Protein AF-A0A947YRW5-F1 (afdb_monomer)

Solvent-accessible surface area (backbone atoms only — not comparable to full-atom values): 10100 Å² total; per-residue (Å²): 145,75,65,76,62,56,52,52,50,52,51,54,51,53,51,50,54,50,51,54,51,50,52,52,50,51,51,51,53,50,55,49,52,62,58,42,54,60,53,51,52,52,48,53,50,53,50,53,50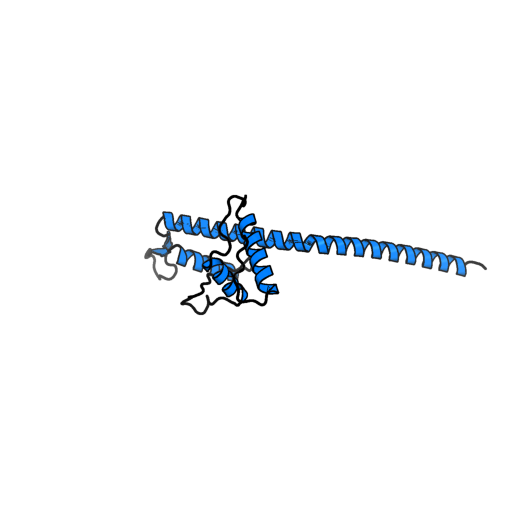,52,53,51,52,50,53,50,52,53,33,50,53,31,52,79,64,74,32,46,77,40,73,56,87,81,62,92,62,94,69,87,50,63,45,75,38,43,45,67,59,46,50,53,52,52,31,61,55,31,58,79,69,76,83,56,82,68,80,78,65,39,100,83,47,90,47,79,90,28,53,56,54,76,68,51,47,48,53,50,48,42,57,74,68,50,58,58,69,82,49,96,83,45,88,45,74,64,49,39,49,54,49,39,51,52,35,52,52,52,24,55,77,74,68,53,97,59,88,54,78,78,128

Sequence (171 aa):
MKTHDETKAYYVFGLSIGIVTILFMVGNITGLFIRNNELVNKEILRRARSHFDNIKLIREWNTNYGGVWVKDGESPGDDKTYIRKDPALMAREIFKQGESGSLFSFQAISLSSLNSENRPDDFEKEALRAFSLGATCAKDEDQDADGVLKRADVALYRAKDAGRDRVVGIE

Secondary structure (DSSP, 8-state):
--HHHHHHHHHHHHHHHHHHHHHHHHHHHHHHHHHHHHHHHHHHHHHHHHHHHHHHHHHHHHHHTT-EEEE-SS--SS---EEEE-HHHHHHHHHHHHHTTTS-------TT-SSGGG---HHHHHHHHHHHTT--PPPTT--SHHHHHHHHHHHHHHHHHTTSS------

Structure (mmCIF, N/CA/C/O backbone):
data_AF-A0A947YRW5-F1
#
_entry.id   AF-A0A947YRW5-F1
#
loop_
_atom_site.group_PDB
_atom_site.id
_atom_site.type_symbol
_atom_site.label_atom_id
_atom_site.label_alt_id
_atom_site.label_comp_id
_atom_site.label_asym_id
_atom_site.label_e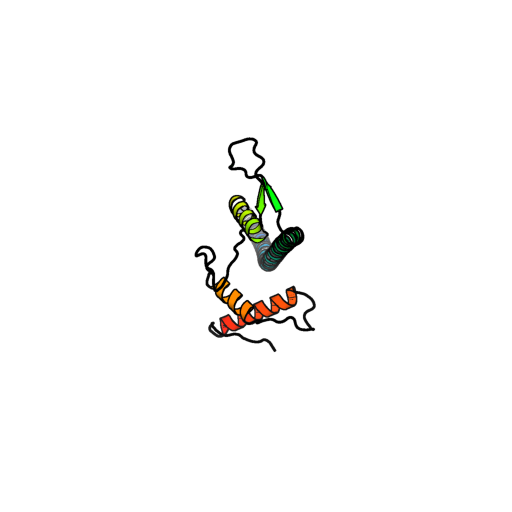ntity_id
_atom_site.label_seq_id
_atom_site.pdbx_PDB_ins_code
_atom_site.Cartn_x
_atom_site.Cartn_y
_atom_site.Cartn_z
_atom_site.occupancy
_atom_site.B_iso_or_equiv
_atom_site.auth_seq_id
_atom_site.auth_comp_id
_atom_site.auth_asym_id
_atom_site.auth_atom_id
_atom_site.pdbx_PDB_model_num
ATOM 1 N N . MET A 1 1 ? 57.136 12.148 -48.881 1.00 49.12 1 MET A N 1
ATOM 2 C CA . MET A 1 1 ? 55.943 12.967 -48.576 1.00 49.12 1 MET A CA 1
ATOM 3 C C . MET A 1 1 ? 54.701 12.087 -48.737 1.00 49.12 1 MET A C 1
ATOM 5 O O . MET A 1 1 ? 54.167 12.002 -49.830 1.00 49.12 1 MET A O 1
ATOM 9 N N . LYS A 1 2 ? 54.336 11.318 -47.698 1.00 53.81 2 LYS A N 1
ATOM 10 C CA . LYS A 1 2 ? 53.229 10.330 -47.719 1.00 53.81 2 LYS A CA 1
ATOM 11 C C . LYS A 1 2 ? 52.514 10.204 -46.356 1.00 53.81 2 LYS A C 1
ATOM 13 O O . LYS A 1 2 ? 51.858 9.217 -46.083 1.00 53.81 2 LYS A O 1
ATOM 18 N N . THR A 1 3 ? 52.672 11.199 -45.483 1.00 59.25 3 THR A N 1
ATOM 19 C CA . THR A 1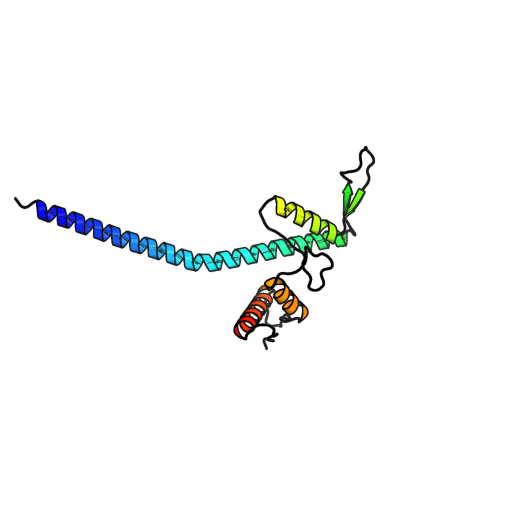 3 ? 52.295 11.134 -44.056 1.00 59.25 3 THR A CA 1
ATOM 20 C C . THR A 1 3 ? 50.905 11.711 -43.748 1.00 59.25 3 THR A C 1
ATOM 22 O O . THR A 1 3 ? 50.340 11.453 -42.686 1.00 59.25 3 THR A O 1
ATOM 25 N N . HIS A 1 4 ? 50.321 12.489 -44.666 1.00 58.53 4 HIS A N 1
ATOM 26 C CA . HIS A 1 4 ? 49.025 13.149 -44.454 1.00 58.53 4 HIS A CA 1
ATOM 27 C C . HIS A 1 4 ? 47.811 12.221 -44.673 1.00 58.53 4 HIS A C 1
ATOM 29 O O . HIS A 1 4 ? 46.725 12.507 -44.177 1.00 58.53 4 HIS A O 1
ATOM 35 N N . ASP A 1 5 ? 47.988 11.117 -45.405 1.00 68.38 5 ASP A N 1
ATOM 36 C CA . ASP A 1 5 ? 46.908 10.168 -45.718 1.00 68.38 5 ASP A CA 1
ATOM 37 C C . ASP A 1 5 ? 46.754 9.098 -44.620 1.00 68.38 5 ASP A C 1
ATOM 39 O O . ASP A 1 5 ? 45.652 8.780 -44.178 1.00 68.38 5 ASP A O 1
ATOM 43 N N . GLU A 1 6 ? 47.878 8.633 -44.066 1.00 74.56 6 GLU A N 1
ATOM 44 C CA . GLU A 1 6 ? 47.902 7.655 -42.971 1.00 74.56 6 GLU A CA 1
ATOM 45 C C . GLU A 1 6 ? 47.313 8.227 -41.677 1.00 74.56 6 GLU A C 1
ATOM 47 O O . GLU A 1 6 ? 46.531 7.568 -40.998 1.00 74.56 6 GLU A O 1
ATOM 52 N N . THR A 1 7 ? 47.617 9.488 -41.356 1.00 80.50 7 THR A N 1
ATOM 53 C CA . THR A 1 7 ? 47.050 10.162 -40.178 1.00 80.50 7 THR A CA 1
ATOM 54 C C . THR A 1 7 ? 45.527 10.254 -40.256 1.00 80.50 7 THR A C 1
ATOM 56 O O . THR A 1 7 ? 44.853 9.920 -39.283 1.00 80.50 7 THR A O 1
ATOM 59 N N . LYS A 1 8 ? 44.963 10.605 -41.420 1.00 82.06 8 LYS A N 1
ATOM 60 C CA . LYS A 1 8 ? 43.507 10.587 -41.647 1.00 82.06 8 LYS A CA 1
ATOM 61 C C . LYS A 1 8 ? 42.914 9.188 -41.484 1.00 82.06 8 LYS A C 1
ATOM 63 O O . LYS A 1 8 ? 41.868 9.059 -40.852 1.00 82.06 8 LYS A O 1
ATOM 68 N N . ALA A 1 9 ? 43.589 8.153 -41.984 1.00 83.81 9 ALA A N 1
ATOM 69 C CA . ALA A 1 9 ? 43.141 6.770 -41.830 1.00 83.81 9 ALA A CA 1
ATOM 70 C C . ALA A 1 9 ? 43.066 6.343 -40.350 1.00 83.81 9 ALA A C 1
ATOM 72 O O . ALA A 1 9 ? 42.054 5.782 -39.930 1.00 83.81 9 ALA A O 1
ATOM 73 N N . TYR A 1 10 ? 44.071 6.683 -39.532 1.00 87.31 10 TYR A N 1
ATOM 74 C CA . TYR A 1 10 ? 44.042 6.407 -38.089 1.00 87.31 10 TYR A CA 1
ATOM 75 C C . TYR A 1 10 ? 42.937 7.182 -37.357 1.00 87.31 10 TYR A C 1
ATOM 77 O O . TYR A 1 10 ? 42.269 6.612 -36.494 1.00 87.31 10 TYR A O 1
ATOM 85 N N . TYR A 1 11 ? 42.689 8.446 -37.720 1.00 88.56 11 TYR A N 1
ATOM 86 C CA . TYR A 1 11 ? 41.586 9.226 -37.144 1.00 88.56 11 TYR A CA 1
ATOM 87 C C . TYR A 1 11 ? 40.214 8.628 -37.478 1.00 88.56 11 TYR A C 1
ATOM 89 O O . TYR A 1 11 ? 39.376 8.497 -36.588 1.00 88.56 11 TYR A O 1
ATOM 97 N N . VAL A 1 12 ? 39.986 8.220 -38.730 1.00 88.00 12 VAL A N 1
ATOM 98 C CA . VAL A 1 12 ? 38.726 7.582 -39.150 1.00 88.00 12 VAL A CA 1
ATOM 99 C C . VAL A 1 12 ? 38.534 6.233 -38.452 1.00 88.00 12 VAL A C 1
ATOM 101 O O . VAL A 1 12 ? 37.431 5.924 -37.995 1.00 88.00 12 VAL A O 1
ATOM 104 N N . PHE A 1 13 ? 39.601 5.446 -38.307 1.00 91.38 13 PHE A N 1
ATOM 105 C CA . PHE A 1 13 ? 39.562 4.171 -37.592 1.00 91.38 13 PHE A CA 1
ATOM 106 C C . PHE A 1 13 ? 39.237 4.351 -36.101 1.00 91.38 13 PHE A C 1
ATOM 108 O O . PHE A 1 13 ? 38.333 3.694 -35.581 1.00 91.38 13 PHE A O 1
ATOM 115 N N . GLY A 1 14 ? 39.903 5.296 -35.427 1.00 91.25 14 GLY A N 1
ATOM 116 C CA . GLY A 1 14 ? 39.634 5.621 -34.025 1.00 91.25 14 GLY A CA 1
ATOM 117 C C . GLY A 1 14 ? 38.211 6.141 -33.799 1.00 91.25 14 GLY A C 1
ATOM 118 O O . GLY A 1 14 ? 37.532 5.698 -32.872 1.00 91.25 14 GLY A O 1
ATOM 119 N N . LEU A 1 15 ? 37.722 7.013 -34.689 1.00 93.81 15 LEU A N 1
ATOM 120 C CA . LEU A 1 15 ? 36.344 7.511 -34.661 1.00 93.81 15 LEU A CA 1
ATOM 121 C C . LEU A 1 15 ? 35.332 6.362 -34.783 1.00 93.81 15 LEU A C 1
ATOM 123 O O . LEU A 1 15 ? 34.365 6.302 -34.027 1.00 93.81 15 LEU A O 1
ATOM 127 N N . SER A 1 16 ? 35.578 5.426 -35.701 1.00 91.75 16 SER A N 1
ATOM 128 C CA . SER A 1 16 ? 34.685 4.291 -35.956 1.00 91.75 16 SER A CA 1
ATOM 129 C C . SER A 1 16 ? 34.568 3.373 -34.735 1.00 91.75 16 SER A C 1
ATOM 131 O O . SER A 1 16 ? 33.460 3.009 -34.344 1.00 91.75 16 SER A O 1
ATOM 133 N N . ILE A 1 17 ? 35.689 3.053 -34.077 1.00 95.50 17 ILE A N 1
ATOM 134 C CA . ILE A 1 17 ? 35.692 2.251 -32.841 1.00 95.50 17 ILE A CA 1
ATOM 135 C C . ILE A 1 17 ? 34.953 2.976 -31.711 1.00 95.50 17 ILE A C 1
ATOM 137 O O . ILE A 1 17 ? 34.171 2.352 -30.988 1.00 95.50 17 ILE A O 1
ATOM 141 N N . GLY A 1 18 ? 35.160 4.290 -31.575 1.00 95.56 18 GLY A N 1
ATOM 142 C CA . GLY A 1 18 ? 34.454 5.103 -30.586 1.00 95.56 18 GLY A CA 1
ATOM 143 C C . GLY A 1 18 ? 32.939 5.057 -30.786 1.00 95.56 18 GLY A C 1
ATOM 144 O O . GLY A 1 18 ? 32.202 4.790 -29.838 1.00 95.56 18 GLY A O 1
ATOM 145 N N . ILE A 1 19 ? 32.475 5.223 -32.029 1.00 96.25 19 ILE A N 1
ATOM 146 C CA . ILE A 1 19 ? 31.047 5.162 -32.376 1.00 96.25 19 ILE A CA 1
ATOM 147 C C . ILE A 1 19 ? 30.460 3.785 -32.049 1.00 96.25 19 ILE A C 1
ATOM 149 O O . ILE A 1 19 ? 29.420 3.708 -31.397 1.00 96.25 19 ILE A O 1
ATOM 153 N N . VAL A 1 20 ? 31.128 2.696 -32.442 1.00 96.56 20 VAL A N 1
ATOM 154 C CA . VAL A 1 20 ? 30.657 1.327 -32.159 1.00 96.56 20 VAL A CA 1
ATOM 155 C C . VAL A 1 20 ? 30.566 1.071 -30.653 1.00 96.56 20 VAL A C 1
ATOM 157 O O . VAL A 1 20 ? 29.575 0.518 -30.177 1.00 96.56 20 VAL A O 1
ATOM 160 N N . THR A 1 21 ? 31.559 1.525 -29.888 1.00 95.12 21 THR A N 1
ATOM 161 C CA . THR A 1 21 ? 31.574 1.373 -28.426 1.00 95.12 21 THR A CA 1
ATOM 162 C C . THR A 1 21 ? 30.426 2.146 -27.771 1.00 95.12 21 THR A C 1
ATOM 164 O O . THR A 1 21 ? 29.733 1.606 -26.909 1.00 95.12 21 THR A O 1
ATOM 167 N N . ILE A 1 22 ? 30.167 3.380 -28.217 1.00 96.25 22 ILE A N 1
ATOM 168 C CA . ILE A 1 22 ? 29.052 4.200 -27.722 1.00 96.25 22 ILE A CA 1
ATOM 169 C C . ILE A 1 22 ? 27.711 3.541 -28.052 1.00 96.25 22 ILE A C 1
ATOM 171 O O . ILE A 1 22 ? 26.856 3.429 -27.175 1.00 96.25 22 ILE A O 1
ATOM 175 N N . LEU A 1 23 ? 27.529 3.049 -29.281 1.00 96.12 23 LEU A N 1
ATOM 176 C CA . LEU A 1 23 ? 26.303 2.355 -29.683 1.00 96.12 23 LEU A CA 1
ATOM 177 C C . LEU A 1 23 ? 26.050 1.109 -28.827 1.00 96.12 23 LEU A C 1
ATOM 179 O O . LEU A 1 23 ? 24.923 0.881 -28.384 1.00 96.12 23 LEU A O 1
ATOM 183 N N . PHE A 1 24 ? 27.098 0.339 -28.530 1.00 96.25 24 PHE A N 1
ATOM 184 C CA . PHE A 1 24 ? 26.995 -0.812 -27.638 1.00 96.25 24 PHE A CA 1
ATOM 185 C C . PHE A 1 24 ? 26.604 -0.397 -26.212 1.00 96.25 24 PHE A C 1
ATOM 187 O O . PHE A 1 24 ? 25.700 -0.995 -25.626 1.00 96.25 24 PHE A O 1
ATOM 194 N N . MET A 1 25 ? 27.221 0.653 -25.657 1.00 95.06 25 MET A N 1
ATOM 195 C CA . MET A 1 25 ? 26.861 1.178 -24.333 1.00 95.06 25 MET A CA 1
ATOM 196 C C . MET A 1 25 ? 25.401 1.647 -24.272 1.00 95.06 25 MET A C 1
ATOM 198 O O . MET A 1 25 ? 24.685 1.284 -23.339 1.00 95.06 25 MET A O 1
ATOM 202 N N . VAL A 1 26 ? 24.929 2.384 -25.282 1.00 96.56 26 VAL A N 1
ATOM 203 C CA . VAL A 1 26 ? 23.534 2.851 -25.364 1.00 96.56 26 VAL A CA 1
ATOM 204 C C . VAL A 1 26 ? 22.562 1.674 -25.424 1.00 96.56 26 VAL A C 1
ATOM 206 O O . VAL A 1 26 ? 21.551 1.681 -24.718 1.00 96.56 26 VAL A O 1
ATOM 209 N N . GLY A 1 27 ? 22.875 0.637 -26.205 1.00 95.19 27 GLY A N 1
ATOM 210 C CA . GLY A 1 27 ? 22.062 -0.578 -26.274 1.00 95.19 27 GLY A CA 1
ATOM 211 C C . GLY A 1 27 ? 21.937 -1.277 -24.917 1.00 95.19 27 GLY A C 1
ATOM 212 O O . GLY A 1 27 ? 20.833 -1.631 -24.503 1.00 95.19 27 GLY A O 1
ATOM 213 N N . ASN A 1 28 ? 23.047 -1.401 -24.184 1.00 92.81 28 ASN A N 1
ATOM 214 C CA . ASN A 1 28 ? 23.051 -1.999 -22.847 1.00 92.81 28 ASN A CA 1
ATOM 215 C C . ASN A 1 28 ? 22.238 -1.169 -21.842 1.00 92.81 28 ASN A C 1
ATOM 217 O O . ASN A 1 28 ? 21.398 -1.724 -21.135 1.00 92.81 28 ASN A O 1
ATOM 221 N N . ILE A 1 29 ? 22.432 0.155 -21.805 1.00 91.31 29 ILE A N 1
ATOM 222 C CA . ILE A 1 29 ? 21.685 1.054 -20.908 1.00 91.31 29 ILE A CA 1
ATOM 223 C C . ILE A 1 29 ? 20.185 1.001 -21.217 1.00 91.31 29 ILE A C 1
ATOM 225 O O . ILE A 1 29 ? 19.371 0.903 -20.301 1.00 91.31 29 ILE A O 1
ATOM 229 N N . THR A 1 30 ? 19.812 0.997 -22.497 1.00 90.00 30 THR A N 1
ATOM 230 C CA . THR A 1 30 ? 18.406 0.913 -22.921 1.00 90.00 30 THR A CA 1
ATOM 231 C C . THR A 1 30 ? 17.786 -0.424 -22.516 1.00 90.00 30 THR A C 1
ATOM 233 O O . THR A 1 30 ? 16.688 -0.458 -21.962 1.00 90.00 30 THR A O 1
ATOM 236 N N . GLY A 1 31 ? 18.503 -1.532 -22.727 1.00 87.62 31 GLY A N 1
ATOM 237 C CA . GLY A 1 31 ? 18.050 -2.862 -22.317 1.00 87.62 31 GLY A CA 1
ATOM 238 C C . GLY A 1 31 ? 17.857 -2.982 -20.802 1.00 87.62 31 GLY A C 1
ATOM 239 O O . GLY A 1 31 ? 16.860 -3.548 -20.347 1.00 87.62 31 GLY A O 1
ATOM 240 N N . LEU A 1 32 ? 18.769 -2.398 -20.019 1.00 86.06 32 LEU A N 1
ATOM 241 C CA . LEU A 1 32 ? 18.638 -2.313 -18.565 1.00 86.06 32 LEU A CA 1
ATOM 242 C C . LEU A 1 32 ? 17.440 -1.454 -18.157 1.00 86.06 32 LEU A C 1
ATOM 244 O O . LEU A 1 32 ? 16.671 -1.876 -17.300 1.00 86.06 32 LEU A O 1
ATOM 248 N N . PHE A 1 33 ? 17.238 -0.298 -18.791 1.00 85.12 33 PHE A N 1
ATOM 249 C CA . PHE A 1 33 ? 16.126 0.604 -18.490 1.00 85.12 33 PHE A CA 1
ATOM 250 C C . PHE A 1 33 ? 14.761 -0.067 -18.699 1.00 85.12 33 PHE A C 1
ATOM 252 O O . PHE A 1 33 ? 13.890 0.019 -17.834 1.00 85.12 33 PHE A O 1
ATOM 259 N N . ILE A 1 34 ? 14.595 -0.809 -19.799 1.00 82.38 34 ILE A N 1
ATOM 260 C CA . ILE A 1 34 ? 13.351 -1.534 -20.094 1.00 82.38 34 ILE A CA 1
ATOM 261 C C . ILE A 1 34 ? 13.066 -2.592 -19.018 1.00 82.38 34 ILE A C 1
ATOM 263 O O . ILE A 1 34 ? 11.952 -2.653 -18.502 1.00 82.38 34 ILE A O 1
ATOM 267 N N . ARG A 1 35 ? 14.070 -3.391 -18.627 1.00 79.19 35 ARG A N 1
ATOM 268 C CA . ARG A 1 35 ? 13.909 -4.396 -17.558 1.00 79.19 35 ARG A CA 1
ATOM 269 C C . ARG A 1 35 ? 13.701 -3.771 -16.178 1.00 79.19 35 ARG A C 1
ATOM 271 O O . ARG A 1 35 ? 13.012 -4.352 -15.342 1.00 79.19 35 ARG A O 1
ATOM 278 N N . ASN A 1 36 ? 14.288 -2.601 -15.933 1.00 84.38 36 ASN A N 1
ATOM 279 C CA . ASN A 1 36 ? 14.211 -1.924 -14.646 1.00 84.38 36 ASN A CA 1
ATOM 280 C C . ASN A 1 36 ? 12.783 -1.469 -14.327 1.00 84.38 36 ASN A C 1
ATOM 282 O O . ASN A 1 36 ? 12.358 -1.593 -13.186 1.00 84.38 36 ASN A O 1
ATOM 286 N N . ASN A 1 37 ? 12.008 -1.019 -15.317 1.00 82.38 37 ASN A N 1
ATOM 287 C CA . ASN A 1 37 ? 10.653 -0.509 -15.078 1.00 82.38 37 ASN A CA 1
ATOM 288 C C . ASN A 1 37 ? 9.712 -1.555 -14.454 1.00 82.38 37 ASN A C 1
ATOM 290 O O . ASN A 1 37 ? 8.963 -1.240 -13.530 1.00 82.38 37 ASN A O 1
ATOM 294 N N . GLU A 1 38 ? 9.777 -2.814 -14.897 1.00 80.31 38 GLU A N 1
ATOM 295 C CA . GLU A 1 38 ? 8.975 -3.887 -14.293 1.00 80.31 38 GLU A CA 1
ATOM 296 C C . GLU A 1 38 ? 9.406 -4.195 -12.857 1.00 80.31 38 GLU A C 1
ATOM 298 O O . GLU A 1 38 ? 8.562 -4.430 -11.990 1.00 80.31 38 GLU A O 1
ATOM 303 N N . LEU A 1 39 ? 10.716 -4.196 -12.600 1.00 82.25 39 LEU A N 1
ATOM 304 C CA . LEU A 1 39 ? 11.268 -4.441 -11.270 1.00 82.25 39 LEU A CA 1
ATOM 305 C C . LEU A 1 39 ? 10.918 -3.305 -10.306 1.00 82.25 39 LEU A C 1
ATOM 307 O O . LEU A 1 39 ? 10.519 -3.576 -9.177 1.00 82.25 39 LEU A O 1
ATOM 311 N N . VAL A 1 40 ? 10.997 -2.055 -10.765 1.00 85.44 40 VAL A N 1
ATOM 312 C CA . VAL A 1 40 ? 10.616 -0.866 -9.994 1.00 85.44 40 VAL A CA 1
ATOM 313 C C . VAL A 1 40 ? 9.141 -0.934 -9.604 1.00 85.44 40 VAL A C 1
ATOM 315 O O . VAL A 1 40 ? 8.822 -0.782 -8.429 1.00 85.44 40 VAL A O 1
ATOM 318 N N . ASN A 1 41 ? 8.242 -1.248 -10.542 1.00 81.62 41 ASN A N 1
ATOM 319 C CA . ASN A 1 41 ? 6.810 -1.347 -10.244 1.00 81.62 41 ASN A CA 1
ATOM 320 C C . ASN A 1 41 ? 6.491 -2.484 -9.265 1.00 81.62 41 ASN A C 1
ATOM 322 O O . ASN A 1 41 ? 5.738 -2.288 -8.309 1.00 81.62 41 ASN A O 1
ATOM 326 N N . LYS A 1 42 ? 7.094 -3.665 -9.463 1.00 83.56 42 LYS A N 1
ATOM 327 C CA . LYS A 1 42 ? 6.946 -4.798 -8.536 1.00 83.56 42 LYS A CA 1
ATOM 328 C C . LYS A 1 42 ? 7.450 -4.448 -7.142 1.00 83.56 42 LYS A C 1
ATOM 330 O O . LYS A 1 42 ? 6.808 -4.797 -6.157 1.00 83.56 42 LYS A O 1
ATOM 335 N N . GLU A 1 43 ? 8.570 -3.742 -7.053 1.00 86.88 43 GLU A N 1
ATOM 336 C CA . GLU A 1 43 ? 9.140 -3.335 -5.775 1.00 86.88 43 GLU A CA 1
ATOM 337 C C . GLU A 1 43 ? 8.263 -2.309 -5.055 1.00 86.88 43 GLU A C 1
ATOM 339 O O . GLU A 1 43 ? 8.024 -2.455 -3.856 1.00 86.88 43 GLU A O 1
ATOM 344 N N . ILE A 1 44 ? 7.736 -1.311 -5.774 1.00 84.12 44 ILE A N 1
ATOM 345 C CA . ILE A 1 44 ? 6.799 -0.327 -5.214 1.00 84.12 44 ILE A CA 1
ATOM 346 C C . ILE A 1 44 ? 5.564 -1.039 -4.650 1.00 84.12 44 ILE A C 1
ATOM 348 O O . ILE A 1 44 ? 5.200 -0.803 -3.498 1.00 84.12 44 ILE A O 1
ATOM 352 N N . LEU A 1 45 ? 4.965 -1.959 -5.412 1.00 83.50 45 LEU A N 1
ATOM 353 C CA . LEU A 1 45 ? 3.802 -2.729 -4.960 1.00 83.50 45 LEU A CA 1
ATOM 354 C C . LEU A 1 45 ? 4.122 -3.611 -3.750 1.00 83.50 45 LEU A C 1
ATOM 356 O O . LEU A 1 45 ? 3.377 -3.611 -2.771 1.00 83.50 45 LEU A O 1
ATOM 360 N N . ARG A 1 46 ? 5.248 -4.329 -3.776 1.00 85.62 46 ARG A N 1
ATOM 361 C CA . ARG A 1 46 ? 5.685 -5.189 -2.667 1.00 85.62 46 ARG A CA 1
ATOM 362 C C . ARG A 1 46 ? 5.891 -4.389 -1.382 1.00 85.62 46 ARG A C 1
ATOM 364 O O . ARG A 1 46 ? 5.468 -4.825 -0.311 1.00 85.62 46 ARG A O 1
ATOM 371 N N . ARG A 1 47 ? 6.505 -3.207 -1.483 1.00 86.44 47 ARG A N 1
ATOM 372 C CA . ARG A 1 47 ? 6.672 -2.288 -0.349 1.00 86.44 47 ARG A CA 1
ATOM 373 C C . ARG A 1 47 ? 5.330 -1.781 0.159 1.00 86.44 47 ARG A C 1
ATOM 375 O O . ARG A 1 47 ? 5.088 -1.859 1.359 1.00 86.44 47 ARG A O 1
ATOM 382 N N . ALA A 1 48 ? 4.454 -1.317 -0.733 1.00 86.12 48 ALA A N 1
ATOM 383 C CA . ALA A 1 48 ? 3.131 -0.818 -0.362 1.00 86.12 48 ALA A CA 1
ATOM 384 C C . ALA A 1 48 ? 2.313 -1.877 0.398 1.00 86.12 48 ALA A C 1
ATOM 386 O O . ALA A 1 48 ? 1.770 -1.575 1.460 1.00 86.12 48 ALA A O 1
ATOM 387 N N . ARG A 1 49 ? 2.306 -3.130 -0.082 1.00 86.19 49 ARG A N 1
ATOM 388 C CA . ARG A 1 49 ? 1.670 -4.265 0.610 1.00 86.19 49 ARG A CA 1
ATOM 389 C C . ARG A 1 49 ? 2.263 -4.506 1.994 1.00 86.19 49 ARG A C 1
ATOM 391 O O . ARG A 1 49 ? 1.525 -4.537 2.967 1.00 86.19 49 ARG A O 1
ATOM 398 N N . SER A 1 50 ? 3.589 -4.601 2.089 1.00 89.19 50 SER A N 1
ATOM 399 C CA . SER A 1 50 ? 4.275 -4.828 3.367 1.00 89.19 50 SER A CA 1
ATOM 400 C C . SER A 1 50 ? 3.950 -3.742 4.397 1.00 89.19 50 SER A C 1
ATOM 402 O O . SER A 1 50 ? 3.642 -4.038 5.551 1.00 89.19 50 SER A O 1
ATOM 404 N N . HIS A 1 51 ? 3.942 -2.469 3.990 1.00 87.81 51 HIS A N 1
ATOM 405 C CA . HIS A 1 51 ? 3.557 -1.396 4.901 1.00 87.81 51 HIS A CA 1
ATOM 406 C C . HIS A 1 51 ? 2.074 -1.452 5.292 1.00 87.81 51 HIS A C 1
ATOM 408 O O . HIS A 1 51 ? 1.755 -1.232 6.461 1.00 87.81 51 HIS A O 1
ATOM 414 N N . PHE A 1 52 ? 1.179 -1.773 4.355 1.00 86.50 52 PHE A N 1
ATOM 415 C CA . PHE A 1 52 ? -0.240 -1.959 4.652 1.00 86.50 52 PHE A CA 1
ATOM 416 C C . PHE A 1 52 ? -0.471 -3.092 5.664 1.00 86.50 52 PHE A C 1
ATOM 418 O O . PHE A 1 52 ? -1.194 -2.901 6.645 1.00 86.50 52 PHE A O 1
ATOM 425 N N . ASP A 1 53 ? 0.197 -4.232 5.485 1.00 87.44 53 ASP A N 1
ATOM 426 C CA . ASP A 1 53 ? 0.117 -5.375 6.398 1.00 87.44 53 ASP A CA 1
ATOM 427 C C . ASP A 1 53 ? 0.644 -5.024 7.792 1.00 87.44 53 ASP A C 1
ATOM 429 O O . ASP A 1 53 ? 0.010 -5.353 8.796 1.00 87.44 53 ASP A O 1
ATOM 433 N N . ASN A 1 54 ? 1.745 -4.270 7.872 1.00 90.50 54 ASN A N 1
ATOM 434 C CA . ASN A 1 54 ? 2.265 -3.767 9.144 1.00 90.50 54 ASN A CA 1
ATOM 435 C C . ASN A 1 54 ? 1.240 -2.883 9.870 1.00 90.50 54 ASN A C 1
ATOM 437 O O . ASN A 1 54 ? 1.019 -3.044 11.069 1.00 90.50 54 ASN A O 1
ATOM 441 N N . ILE A 1 55 ? 0.574 -1.970 9.158 1.00 88.06 55 ILE A N 1
ATOM 442 C CA . ILE A 1 55 ? -0.461 -1.109 9.750 1.00 88.06 55 ILE A CA 1
ATOM 443 C C . ILE A 1 55 ? -1.650 -1.939 10.230 1.00 88.06 55 ILE A C 1
ATOM 445 O O . ILE A 1 55 ? -2.173 -1.685 11.317 1.00 88.06 55 ILE A O 1
ATOM 449 N N . LYS A 1 56 ? -2.076 -2.942 9.456 1.00 86.25 56 LYS A N 1
ATOM 450 C CA . LYS A 1 56 ? -3.146 -3.858 9.862 1.00 86.25 56 LYS A CA 1
ATOM 451 C C . LYS A 1 56 ? -2.771 -4.599 11.147 1.00 86.25 56 LYS A C 1
ATOM 453 O O . LYS A 1 56 ? -3.558 -4.576 12.090 1.00 86.25 56 LYS A O 1
ATOM 458 N N . LEU A 1 57 ? -1.563 -5.160 11.210 1.00 91.31 57 LEU A N 1
ATOM 459 C CA . LEU A 1 57 ? -1.044 -5.872 12.380 1.00 91.31 57 LEU A CA 1
ATOM 460 C C . LEU A 1 57 ? -1.021 -4.977 13.627 1.00 91.31 57 LEU A C 1
ATOM 462 O O . LEU A 1 57 ? -1.471 -5.382 14.695 1.00 91.31 57 LEU A O 1
ATOM 466 N N . ILE A 1 58 ? -0.541 -3.739 13.498 1.00 91.31 58 ILE A N 1
ATOM 467 C CA . ILE A 1 58 ? -0.462 -2.791 14.619 1.00 91.31 58 ILE A CA 1
ATOM 468 C C . ILE A 1 58 ? -1.866 -2.376 15.093 1.00 91.31 58 ILE A C 1
ATOM 470 O O . ILE A 1 58 ? -2.115 -2.260 16.297 1.00 91.31 58 ILE A O 1
ATOM 474 N N . ARG A 1 59 ? -2.813 -2.172 14.166 1.00 86.44 59 ARG A N 1
ATOM 475 C CA . ARG A 1 59 ? -4.214 -1.862 14.502 1.00 86.44 59 ARG A CA 1
ATOM 476 C C . ARG A 1 59 ? -4.909 -3.031 15.191 1.00 86.44 59 ARG A C 1
ATOM 478 O O . ARG A 1 59 ? -5.648 -2.810 16.151 1.00 86.44 59 ARG A O 1
ATOM 485 N N . GLU A 1 60 ? -4.671 -4.250 14.724 1.00 88.62 60 GLU A N 1
ATOM 486 C CA . GLU A 1 60 ? -5.180 -5.470 15.347 1.00 88.62 60 GLU A CA 1
ATOM 487 C C . GLU A 1 60 ? -4.606 -5.644 16.754 1.00 88.62 60 GLU A C 1
ATOM 489 O O . GLU A 1 60 ? -5.367 -5.822 17.702 1.00 88.62 60 GLU A O 1
ATOM 494 N N . TRP A 1 61 ? -3.292 -5.466 16.917 1.00 93.88 61 TRP A N 1
ATOM 495 C CA . TRP A 1 61 ? -2.645 -5.453 18.227 1.00 93.88 61 TRP A CA 1
ATOM 496 C C . TRP A 1 61 ? -3.329 -4.455 19.172 1.00 93.88 61 TRP A C 1
ATOM 498 O O . TRP A 1 61 ? -3.795 -4.857 20.231 1.00 93.88 61 TRP A O 1
ATOM 508 N N . ASN A 1 62 ? -3.511 -3.189 18.776 1.00 91.19 62 ASN A N 1
ATOM 509 C CA . ASN A 1 62 ? -4.192 -2.192 19.619 1.00 91.19 62 ASN A CA 1
ATOM 510 C C . ASN A 1 62 ? -5.642 -2.607 19.956 1.00 91.19 62 ASN A C 1
ATOM 512 O O . ASN A 1 62 ? -6.076 -2.486 21.103 1.00 91.19 62 ASN A O 1
ATOM 516 N N . THR A 1 63 ? -6.367 -3.171 18.985 1.00 87.31 63 THR A N 1
ATOM 517 C CA . THR A 1 63 ? -7.733 -3.681 19.192 1.00 87.31 63 THR A CA 1
ATOM 518 C C . THR A 1 63 ? -7.765 -4.784 20.252 1.00 87.31 63 THR A C 1
ATOM 520 O O . THR A 1 63 ? -8.611 -4.738 21.143 1.00 87.31 63 THR A O 1
ATOM 523 N N . ASN A 1 64 ? -6.812 -5.720 20.212 1.00 88.94 64 ASN A N 1
ATOM 524 C CA . ASN A 1 64 ? -6.710 -6.828 21.167 1.00 88.94 64 ASN A CA 1
ATOM 525 C C . ASN A 1 64 ? -6.451 -6.357 22.607 1.00 88.94 64 ASN A C 1
ATOM 527 O O . ASN A 1 64 ? -6.835 -7.042 23.552 1.00 88.94 64 ASN A O 1
ATOM 531 N N . TYR A 1 65 ? -5.850 -5.177 22.783 1.00 90.31 65 TYR A N 1
ATOM 532 C CA . TYR A 1 65 ? -5.660 -4.540 24.091 1.00 90.31 65 TYR A CA 1
ATOM 533 C C . TYR A 1 65 ? -6.749 -3.510 24.444 1.00 90.31 65 TYR A C 1
ATOM 535 O O . TYR A 1 65 ? -6.695 -2.904 25.512 1.00 90.31 65 TYR A O 1
ATOM 543 N N . GLY A 1 66 ? -7.761 -3.316 23.589 1.00 84.62 66 GLY A N 1
ATOM 544 C CA . GLY A 1 66 ? -8.887 -2.411 23.844 1.00 84.62 66 GLY A CA 1
ATOM 545 C C . GLY A 1 66 ? -8.540 -0.918 23.791 1.00 84.62 66 GLY A C 1
ATOM 546 O O . GLY A 1 66 ? -9.291 -0.097 24.328 1.00 84.62 66 GLY A O 1
ATOM 547 N N . GLY A 1 67 ? -7.423 -0.547 23.160 1.00 87.56 67 GLY A N 1
ATOM 548 C CA . GLY A 1 67 ? -6.893 0.817 23.187 1.00 87.56 67 GLY A CA 1
ATOM 549 C C . GLY A 1 67 ? -5.551 0.923 23.909 1.00 87.56 67 GLY A C 1
ATOM 550 O O . GLY A 1 67 ? -5.277 0.197 24.861 1.00 87.56 67 GLY A O 1
ATOM 551 N N . VAL A 1 68 ? -4.730 1.894 23.510 1.00 87.38 68 VAL A N 1
ATOM 552 C CA . VAL A 1 68 ? -3.473 2.222 24.205 1.00 87.38 68 VAL A CA 1
ATOM 553 C C . VAL A 1 68 ? -3.640 3.522 24.976 1.00 87.38 68 VAL A C 1
ATOM 555 O O . VAL A 1 68 ? -4.126 4.511 24.432 1.00 87.38 68 VAL A O 1
ATOM 558 N N . TRP A 1 69 ? -3.222 3.543 26.237 1.00 88.44 69 TRP A N 1
ATOM 559 C CA . TRP A 1 69 ? -3.217 4.755 27.053 1.00 88.44 69 TRP A CA 1
ATOM 560 C C . TRP A 1 69 ? -1.914 5.518 26.842 1.00 88.44 69 TRP A C 1
ATOM 562 O O . TRP A 1 69 ? -0.833 5.006 27.126 1.00 88.44 69 TRP A O 1
ATOM 572 N N . VAL A 1 70 ? -2.019 6.744 26.339 1.00 86.56 70 VAL A N 1
ATOM 573 C CA . VAL A 1 70 ? -0.878 7.625 26.078 1.00 86.56 70 VAL A CA 1
ATOM 574 C C . VAL A 1 70 ? -0.997 8.839 26.985 1.00 86.56 70 VAL A C 1
ATOM 576 O O . VAL A 1 70 ? -2.092 9.373 27.161 1.00 86.56 70 VAL A O 1
ATOM 579 N N . LYS A 1 71 ? 0.117 9.256 27.592 1.00 83.75 71 LYS A N 1
ATOM 580 C CA . LYS A 1 71 ? 0.146 10.454 28.434 1.00 83.75 71 LYS A CA 1
ATOM 581 C C . LYS A 1 71 ? -0.249 11.667 27.593 1.00 83.75 71 LYS A C 1
ATOM 583 O O . LYS A 1 71 ? 0.268 11.839 26.489 1.00 83.75 71 LYS A O 1
ATOM 588 N N . ASP A 1 72 ? -1.147 12.487 28.120 1.00 77.75 72 ASP A N 1
ATOM 589 C CA . ASP A 1 72 ? -1.487 13.755 27.497 1.00 77.75 72 ASP A CA 1
ATOM 590 C C . ASP A 1 72 ? -0.278 14.703 27.548 1.00 77.75 72 ASP A C 1
ATOM 592 O O . ASP A 1 72 ? 0.297 14.943 28.611 1.00 77.75 72 ASP A O 1
ATOM 596 N N . GLY A 1 73 ? 0.148 15.181 26.379 1.00 66.19 73 GLY A N 1
ATOM 597 C CA . GLY A 1 73 ? 1.293 16.079 26.231 1.00 66.19 73 GLY A CA 1
ATOM 598 C C . GLY A 1 73 ? 0.933 17.557 26.389 1.00 66.19 73 GLY A C 1
ATOM 599 O O . GLY A 1 73 ? 1.840 18.376 26.499 1.00 66.19 73 GLY A O 1
ATOM 600 N N . GLU A 1 74 ? -0.361 17.895 26.395 1.00 63.00 74 GLU A N 1
ATOM 601 C CA . GLU A 1 74 ? -0.850 19.281 26.436 1.00 63.00 74 GLU A CA 1
ATOM 602 C C . GLU A 1 74 ? -1.308 19.731 27.833 1.00 63.00 74 GLU A C 1
ATOM 604 O O . GLU A 1 74 ? -1.488 20.927 28.062 1.00 63.00 74 GLU A O 1
ATOM 609 N N . SER A 1 75 ? -1.447 18.807 28.789 1.00 55.62 75 SER A N 1
ATOM 610 C CA . SER A 1 75 ? -1.818 19.130 30.170 1.00 55.62 75 SER A CA 1
ATOM 611 C C . SER A 1 75 ? -0.665 19.855 30.902 1.00 55.62 75 SER A C 1
ATOM 613 O O . SER A 1 75 ? 0.394 19.256 31.116 1.00 55.62 75 SER A O 1
ATOM 615 N N . PRO A 1 76 ? -0.825 21.130 31.324 1.00 47.47 76 PRO A N 1
ATOM 616 C CA . PRO A 1 76 ? 0.189 21.849 32.087 1.00 47.47 76 PRO A CA 1
ATOM 617 C C . PRO A 1 76 ? 0.147 21.398 33.553 1.00 47.47 76 PRO A C 1
ATOM 619 O O . PRO A 1 76 ? -0.694 21.843 34.331 1.00 47.47 76 PRO A O 1
ATOM 622 N N . GLY A 1 77 ? 1.063 20.510 33.934 1.00 58.34 77 GLY A N 1
ATOM 623 C CA . GLY A 1 77 ? 1.241 20.052 35.313 1.00 58.34 77 GLY A CA 1
ATOM 624 C C . GLY A 1 77 ? 1.713 18.602 35.398 1.00 58.34 77 GLY A C 1
ATOM 625 O O . GLY A 1 77 ? 1.616 17.847 34.437 1.00 58.34 77 GLY A O 1
ATOM 626 N N . ASP A 1 78 ? 2.207 18.195 36.570 1.00 58.28 78 ASP A N 1
ATOM 627 C CA . ASP A 1 78 ? 2.603 16.806 36.877 1.00 58.28 78 ASP A CA 1
ATOM 628 C C . ASP A 1 78 ? 1.388 15.859 37.034 1.00 58.28 78 ASP A C 1
ATOM 630 O O . ASP A 1 78 ? 1.496 14.751 37.564 1.00 58.28 78 ASP A O 1
ATOM 634 N N . ASP A 1 79 ? 0.211 16.297 36.573 1.00 58.06 79 ASP A N 1
ATOM 635 C CA . ASP A 1 79 ? -1.007 15.504 36.580 1.00 58.06 79 ASP A CA 1
ATOM 636 C C . ASP A 1 79 ? -0.932 14.487 35.437 1.00 58.06 79 ASP A C 1
ATOM 638 O O . ASP A 1 79 ? -0.837 14.821 34.252 1.00 58.06 79 ASP A O 1
ATOM 642 N N . LYS A 1 80 ? -0.863 13.206 35.799 1.00 66.56 80 LYS A N 1
ATOM 643 C CA . LYS A 1 80 ? -0.678 12.099 34.854 1.00 66.56 80 LYS A CA 1
ATOM 644 C C . LYS A 1 80 ? -2.013 11.756 34.201 1.00 66.56 80 LYS A C 1
ATOM 646 O O . LYS A 1 80 ? -2.553 10.672 34.412 1.00 66.56 80 LYS A O 1
ATOM 651 N N . THR A 1 81 ? -2.533 12.672 33.395 1.00 77.06 81 THR A N 1
ATOM 652 C CA . THR A 1 81 ? -3.711 12.417 32.570 1.00 77.06 81 THR A CA 1
ATOM 653 C C . THR A 1 81 ? -3.311 11.530 31.398 1.00 77.06 81 THR A C 1
ATOM 655 O O . THR A 1 81 ? -2.392 11.841 30.639 1.00 77.06 81 THR A O 1
ATOM 658 N N . TYR A 1 82 ? -3.990 10.393 31.260 1.00 82.44 82 TYR A N 1
ATOM 659 C CA . TYR A 1 82 ? -3.820 9.488 30.129 1.00 82.44 82 TYR A CA 1
ATOM 660 C C . TYR A 1 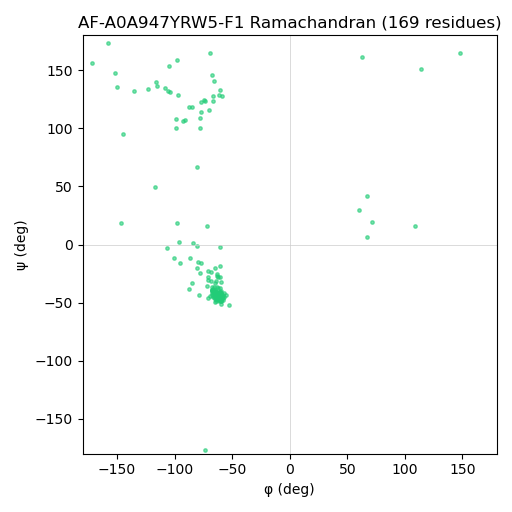82 ? -5.045 9.561 29.228 1.00 82.44 82 TYR A C 1
ATOM 662 O O . TYR A 1 82 ? -6.181 9.481 29.692 1.00 82.44 82 TYR A O 1
ATOM 670 N N . ILE A 1 83 ? -4.807 9.653 27.924 1.00 85.69 83 ILE A N 1
ATOM 671 C CA . ILE A 1 83 ? -5.842 9.599 26.897 1.00 85.69 83 ILE A CA 1
ATOM 672 C C . ILE A 1 83 ? -5.782 8.223 26.245 1.00 85.69 83 ILE A C 1
ATOM 674 O O . ILE A 1 83 ? -4.718 7.752 25.835 1.00 85.69 83 ILE A O 1
ATOM 678 N N . ARG A 1 84 ? -6.940 7.574 26.118 1.00 85.56 84 ARG A N 1
ATOM 679 C CA . ARG A 1 84 ? -7.054 6.318 25.377 1.00 85.56 84 ARG A CA 1
ATOM 680 C C . ARG A 1 84 ? -7.044 6.601 23.877 1.00 85.56 84 ARG A C 1
ATOM 682 O O . ARG A 1 84 ? -7.911 7.309 23.371 1.00 85.56 84 ARG A O 1
ATOM 689 N N . LYS A 1 85 ? -6.094 6.005 23.165 1.00 88.12 85 LYS A N 1
ATOM 690 C CA . LYS A 1 85 ? -5.988 6.029 21.705 1.00 88.12 85 LYS A CA 1
ATOM 691 C C . LYS A 1 85 ? -6.569 4.739 21.139 1.00 88.12 85 LYS A C 1
ATOM 693 O O . LYS A 1 85 ? -5.979 3.665 21.283 1.00 88.12 85 LYS A O 1
ATOM 698 N N . ASP A 1 86 ? -7.735 4.849 20.510 1.00 88.25 86 ASP A N 1
ATOM 699 C CA . ASP A 1 86 ? -8.329 3.741 19.765 1.00 88.25 86 ASP A CA 1
ATOM 700 C C . ASP A 1 86 ? -7.517 3.418 18.484 1.00 88.25 86 ASP A C 1
ATOM 702 O O . ASP A 1 86 ? -6.677 4.223 18.056 1.00 88.25 86 ASP A O 1
ATOM 706 N N . PRO A 1 87 ? -7.737 2.250 17.852 1.00 86.25 87 PRO A N 1
ATOM 707 C CA . PRO A 1 87 ? -6.989 1.844 16.662 1.00 86.25 87 PRO A CA 1
ATOM 708 C C . PRO A 1 87 ? -7.125 2.783 15.454 1.00 86.25 87 PRO A C 1
ATOM 710 O O . PRO A 1 87 ? -6.224 2.823 14.616 1.00 86.25 87 PRO A O 1
ATOM 713 N N . ALA A 1 88 ? -8.239 3.507 15.316 1.00 83.56 88 ALA A N 1
ATOM 714 C CA . ALA A 1 88 ? -8.452 4.434 14.206 1.00 83.56 88 ALA A CA 1
ATOM 715 C C . ALA A 1 88 ? -7.710 5.756 14.443 1.00 83.56 88 ALA A C 1
ATOM 717 O O . ALA A 1 88 ? -7.041 6.264 13.540 1.00 83.56 88 ALA A O 1
ATOM 718 N N . LEU A 1 89 ? -7.775 6.278 15.668 1.00 84.50 89 LEU A N 1
ATOM 719 C CA . LEU A 1 89 ? -7.069 7.481 16.084 1.00 84.50 89 LEU A CA 1
ATOM 720 C C . LEU A 1 89 ? -5.551 7.282 16.032 1.00 84.50 89 LEU A C 1
ATOM 722 O O . LEU A 1 89 ? -4.846 8.139 15.504 1.00 84.50 89 LEU A O 1
ATOM 726 N N . MET A 1 90 ? -5.063 6.128 16.498 1.00 88.50 90 MET A N 1
ATOM 727 C CA . MET A 1 90 ? -3.648 5.758 16.414 1.00 88.50 90 MET A CA 1
ATOM 728 C C . MET A 1 90 ? -3.157 5.715 14.961 1.00 88.50 90 MET A C 1
ATOM 730 O O . MET A 1 90 ? -2.146 6.339 14.644 1.00 88.50 90 MET A O 1
ATOM 734 N N . ALA A 1 91 ? -3.892 5.056 14.058 1.00 86.56 91 ALA A N 1
ATOM 735 C CA . ALA A 1 91 ? -3.525 5.011 12.643 1.00 86.56 91 ALA A CA 1
ATOM 736 C C . ALA A 1 91 ? -3.470 6.415 12.017 1.00 86.56 91 ALA A C 1
ATOM 738 O O . ALA A 1 91 ? -2.510 6.744 11.325 1.00 86.56 91 ALA A O 1
ATOM 739 N N . ARG A 1 92 ? -4.456 7.272 12.315 1.00 84.44 92 ARG A N 1
ATOM 740 C CA . ARG A 1 92 ? -4.486 8.658 11.823 1.00 84.44 92 ARG A CA 1
ATOM 741 C C . ARG A 1 92 ? -3.269 9.466 12.281 1.00 84.44 92 ARG A C 1
ATOM 743 O O . ARG A 1 92 ? -2.707 10.218 11.491 1.00 84.44 92 ARG A O 1
ATOM 750 N N . GLU A 1 93 ? -2.866 9.323 13.541 1.00 86.44 93 GLU A N 1
ATOM 751 C CA . GLU A 1 93 ? -1.686 10.010 14.081 1.00 86.44 93 GLU A CA 1
ATOM 752 C C . GLU A 1 93 ? -0.390 9.523 13.424 1.00 86.44 93 GLU A C 1
ATOM 754 O O . GLU A 1 93 ? 0.430 10.351 13.027 1.00 86.44 93 GLU A O 1
ATOM 759 N N . ILE A 1 94 ? -0.239 8.208 13.224 1.00 86.12 94 ILE A N 1
ATOM 760 C CA . ILE A 1 94 ? 0.908 7.624 12.508 1.00 86.12 94 ILE A CA 1
ATOM 761 C C . ILE A 1 94 ? 0.985 8.156 11.073 1.00 86.12 94 ILE A C 1
ATOM 763 O O . ILE A 1 94 ? 2.063 8.523 10.608 1.00 86.12 94 ILE A O 1
ATOM 767 N N . PHE A 1 95 ? -0.145 8.232 10.369 1.00 85.19 95 PHE A N 1
ATOM 768 C CA . PHE A 1 95 ? -0.178 8.721 8.989 1.00 85.19 95 PHE A CA 1
ATOM 769 C C . PHE A 1 95 ? 0.234 10.191 8.907 1.00 85.19 95 PHE A C 1
ATOM 771 O O . PHE A 1 95 ? 1.107 10.535 8.112 1.00 85.19 95 PHE A O 1
ATOM 778 N N . LYS A 1 96 ? -0.298 11.030 9.805 1.00 83.19 96 LYS A N 1
ATOM 779 C CA . LYS A 1 96 ? 0.074 12.448 9.902 1.00 83.19 96 LYS A CA 1
ATOM 780 C C . LYS A 1 96 ? 1.563 12.642 10.223 1.00 83.19 96 LYS A C 1
ATOM 782 O O . LYS A 1 96 ? 2.194 13.560 9.707 1.00 83.19 96 LYS A O 1
ATOM 787 N N . GLN A 1 97 ? 2.143 11.782 11.064 1.00 84.06 97 GLN A N 1
ATOM 788 C CA . GLN A 1 97 ? 3.584 11.804 11.341 1.00 84.06 97 GLN A CA 1
ATOM 789 C C . GLN A 1 97 ? 4.414 11.401 10.113 1.00 84.06 97 GLN A C 1
ATOM 791 O O . GLN A 1 97 ? 5.446 12.016 9.846 1.00 84.06 97 GLN A O 1
ATOM 796 N N . GLY A 1 98 ? 3.956 10.407 9.345 1.00 77.25 98 GLY A N 1
ATOM 797 C CA . GLY A 1 98 ? 4.621 9.937 8.126 1.00 77.25 98 GLY A CA 1
ATOM 798 C C . GLY A 1 98 ? 4.727 11.002 7.029 1.00 77.25 98 GLY A C 1
ATOM 799 O O . GLY A 1 98 ? 5.774 11.109 6.388 1.00 77.25 98 GLY A O 1
ATOM 800 N N . GLU A 1 99 ? 3.703 11.850 6.875 1.00 74.38 99 GLU A N 1
ATOM 801 C CA . GLU A 1 99 ? 3.692 12.945 5.889 1.00 74.38 99 GLU A CA 1
ATOM 802 C C . GLU A 1 99 ? 4.839 13.945 6.088 1.00 74.38 99 GLU A C 1
ATOM 804 O O . GLU A 1 99 ? 5.382 14.473 5.120 1.00 74.38 99 GLU A O 1
ATOM 809 N N . SER A 1 100 ? 5.260 14.167 7.335 1.00 68.62 100 SER A N 1
ATOM 810 C CA . SER A 1 100 ? 6.339 15.110 7.657 1.00 68.62 100 SER A CA 1
ATOM 811 C C . SER A 1 100 ? 7.743 14.548 7.359 1.00 68.62 100 SER A C 1
ATOM 813 O O . SER A 1 100 ? 8.706 15.309 7.310 1.00 68.62 100 SER A O 1
ATOM 815 N N . GLY A 1 101 ? 7.876 13.226 7.167 1.00 64.38 101 GLY A N 1
ATOM 816 C CA . GLY A 1 101 ? 9.154 12.506 7.028 1.00 64.38 101 GLY A CA 1
ATOM 817 C C . GLY A 1 101 ? 9.509 12.021 5.611 1.00 64.38 101 GLY A C 1
ATOM 818 O O . GLY A 1 101 ? 10.598 11.485 5.409 1.00 64.38 101 GLY A O 1
ATOM 819 N N . SER A 1 102 ? 8.634 12.224 4.619 1.00 59.78 102 SER A N 1
ATOM 820 C CA . SER A 1 102 ? 8.840 11.969 3.173 1.00 59.78 102 SER A CA 1
ATOM 821 C C . SER A 1 102 ? 8.994 10.516 2.676 1.00 59.78 102 SER A C 1
ATOM 823 O O . SER A 1 102 ? 9.261 10.318 1.492 1.00 59.78 102 SER A O 1
ATOM 825 N N . LEU A 1 103 ? 8.810 9.481 3.507 1.00 62.19 103 LEU A N 1
ATOM 826 C CA . LEU A 1 103 ? 9.015 8.089 3.055 1.00 62.19 103 LEU A CA 1
ATOM 827 C C . LEU A 1 103 ? 7.793 7.463 2.356 1.00 62.19 103 LEU A C 1
ATOM 829 O O . LEU A 1 103 ? 7.971 6.641 1.459 1.00 62.19 103 LEU A O 1
ATOM 833 N N . PHE A 1 104 ? 6.573 7.822 2.761 1.00 70.81 104 PHE A N 1
ATOM 834 C CA . PHE A 1 104 ? 5.308 7.332 2.197 1.00 70.81 104 PHE A CA 1
ATOM 835 C C . PHE A 1 104 ? 4.130 8.128 2.780 1.00 70.81 104 PHE A C 1
ATOM 837 O O . PHE A 1 104 ? 4.222 8.648 3.893 1.00 70.81 104 PHE A O 1
ATOM 844 N N . SER A 1 105 ? 3.012 8.170 2.055 1.00 76.31 105 SER A N 1
ATOM 845 C CA . SER A 1 105 ? 1.755 8.771 2.514 1.00 76.31 105 SER A CA 1
ATOM 846 C C . SER A 1 105 ? 0.677 7.700 2.623 1.00 76.31 105 SER A C 1
ATOM 848 O O . SER A 1 105 ? 0.581 6.817 1.771 1.00 76.31 105 SER A O 1
ATOM 850 N N . PHE A 1 106 ? -0.135 7.787 3.673 1.00 80.81 106 PHE A N 1
ATOM 851 C CA . PHE A 1 106 ? -1.283 6.914 3.881 1.00 80.81 106 PHE A CA 1
ATOM 852 C C . PHE A 1 106 ? -2.541 7.746 4.018 1.00 80.81 106 PHE A C 1
ATOM 854 O O . PHE A 1 106 ? -2.579 8.694 4.798 1.00 80.81 106 PHE A O 1
ATOM 861 N N . GLN A 1 107 ? -3.590 7.333 3.316 1.00 80.44 107 GLN A N 1
ATOM 862 C CA . GLN A 1 107 ? -4.884 7.986 3.378 1.00 80.44 107 GLN A CA 1
ATOM 863 C C . GLN A 1 107 ? -5.983 6.939 3.497 1.00 80.44 107 GLN A C 1
ATOM 865 O O . GLN A 1 107 ? -5.997 5.931 2.792 1.00 80.44 107 GLN A O 1
ATOM 870 N N . ALA A 1 108 ? -6.897 7.161 4.437 1.00 78.44 108 ALA A N 1
ATOM 871 C CA . ALA A 1 108 ? -8.071 6.321 4.603 1.00 78.44 108 ALA A CA 1
ATOM 872 C C . ALA A 1 108 ? -9.227 6.927 3.801 1.00 78.44 108 ALA A C 1
ATOM 874 O O . ALA A 1 108 ? -9.794 7.939 4.206 1.00 78.44 108 ALA A O 1
ATOM 875 N N . ILE A 1 109 ? -9.575 6.301 2.681 1.00 82.56 109 ILE A N 1
ATOM 876 C CA . ILE A 1 109 ? -10.620 6.756 1.754 1.00 82.56 109 ILE A CA 1
ATOM 877 C C . ILE A 1 109 ? -11.897 5.918 1.876 1.00 82.56 109 ILE A C 1
ATOM 879 O O . ILE A 1 109 ? -11.869 4.752 2.270 1.00 82.56 109 ILE A O 1
ATOM 883 N N . SER A 1 110 ? -13.037 6.515 1.530 1.00 75.44 110 SER A N 1
ATOM 884 C CA . SER A 1 110 ? -14.332 5.828 1.477 1.00 75.44 110 SER A CA 1
ATOM 885 C C . SER A 1 110 ? -15.254 6.477 0.446 1.00 75.44 110 SER A C 1
ATOM 887 O O . SER A 1 110 ? -15.235 7.697 0.278 1.00 75.44 110 SER A O 1
ATOM 889 N N . LEU A 1 111 ? -16.112 5.678 -0.204 1.00 76.50 111 LEU A N 1
ATOM 890 C CA . LEU A 1 111 ? -17.146 6.173 -1.129 1.00 76.50 111 LEU A CA 1
ATOM 891 C C . LEU A 1 111 ? -18.164 7.081 -0.428 1.00 76.50 111 LEU A C 1
ATOM 893 O O . LEU A 1 111 ? -18.729 7.971 -1.057 1.00 76.50 111 LEU A O 1
ATOM 897 N N . SER A 1 112 ? -18.373 6.874 0.872 1.00 75.56 112 SER A N 1
ATOM 898 C CA . SER A 1 112 ? -19.258 7.670 1.723 1.00 75.56 112 SER A CA 1
ATOM 899 C C . SER A 1 112 ? -18.459 8.373 2.826 1.00 75.56 112 SER A C 1
ATOM 901 O O . SER A 1 112 ? -18.776 8.252 4.011 1.00 75.56 112 SER A O 1
ATOM 903 N N . SER A 1 113 ? -17.363 9.046 2.461 1.00 64.94 113 SER A N 1
ATOM 904 C CA . SER A 1 113 ? -16.549 9.773 3.438 1.00 64.94 113 SER A CA 1
ATOM 905 C C . SER A 1 113 ? -17.311 10.960 4.039 1.00 64.94 113 SER A C 1
ATOM 907 O O . SER A 1 113 ? -17.804 11.823 3.316 1.00 64.94 113 SER A O 1
ATOM 909 N N . LEU A 1 114 ? -17.347 11.030 5.373 1.00 65.25 114 LEU A N 1
ATOM 910 C CA . LEU A 1 114 ? -17.859 12.184 6.123 1.00 65.25 114 LEU A CA 1
ATOM 911 C C . LEU A 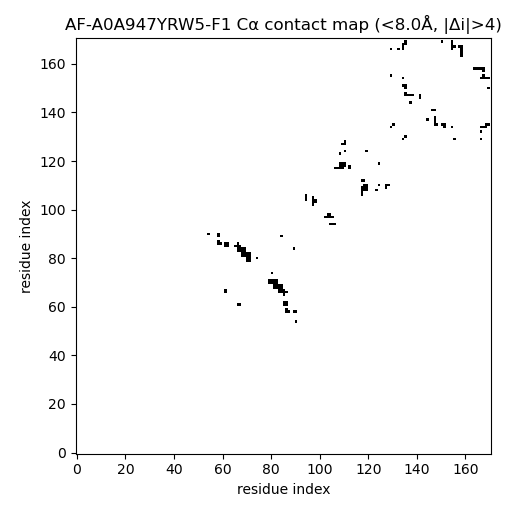1 114 ? -16.853 13.350 6.164 1.00 65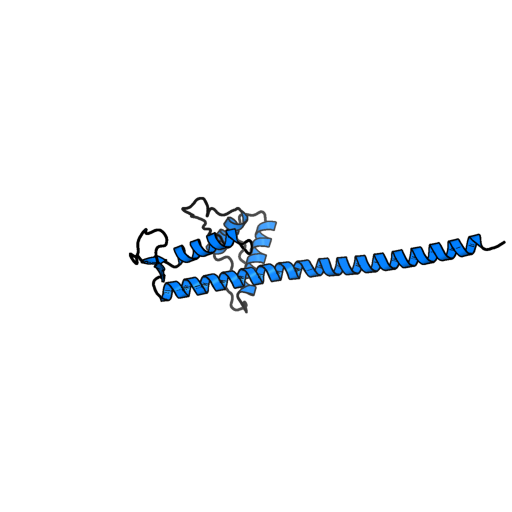.25 114 LEU A C 1
ATOM 913 O O . LEU A 1 114 ? -17.258 14.497 6.326 1.00 65.25 114 LEU A O 1
ATOM 917 N N . ASN A 1 115 ? -15.550 13.071 6.015 1.00 68.62 115 ASN A N 1
ATOM 918 C CA . ASN A 1 115 ? -14.494 14.087 5.966 1.00 68.62 115 ASN A CA 1
ATOM 919 C C . ASN A 1 115 ? -14.136 14.404 4.504 1.00 68.62 115 ASN A C 1
ATOM 921 O O . ASN A 1 115 ? -13.822 13.492 3.732 1.00 68.62 115 ASN A O 1
ATOM 925 N N . SER A 1 116 ? -14.130 15.686 4.129 1.00 72.75 116 SER A N 1
ATOM 926 C CA . SER A 1 116 ? -13.768 16.137 2.781 1.00 72.75 116 SER A CA 1
ATOM 927 C C . SER A 1 116 ? -12.320 15.831 2.403 1.00 72.75 116 SER A C 1
ATOM 929 O O . SER A 1 116 ? -12.047 15.661 1.218 1.00 72.75 116 SER A O 1
ATOM 931 N N . GLU A 1 117 ? -11.416 15.740 3.384 1.00 74.31 117 GLU A N 1
ATOM 932 C CA . GLU A 1 117 ? -10.013 15.358 3.162 1.00 74.31 117 GLU A CA 1
ATOM 933 C C . GLU A 1 117 ? -9.870 13.892 2.748 1.00 74.31 117 GLU A C 1
ATOM 935 O O . GLU A 1 117 ? -8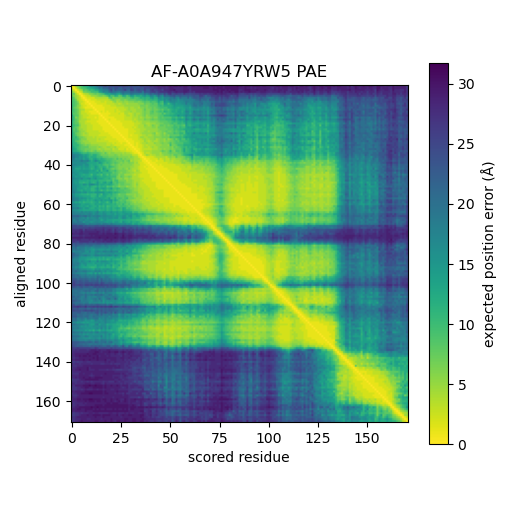.921 13.546 2.070 1.00 74.31 117 GLU A O 1
ATOM 940 N N . ASN A 1 118 ? -10.831 13.031 3.088 1.00 74.69 118 ASN A N 1
ATOM 941 C CA . ASN A 1 118 ? -10.824 11.605 2.743 1.00 74.69 118 ASN A CA 1
ATOM 942 C C . ASN A 1 118 ? -11.679 11.306 1.500 1.00 74.69 118 ASN A C 1
ATOM 944 O O . ASN A 1 118 ? -12.136 10.175 1.300 1.00 74.69 118 ASN A O 1
ATOM 948 N N . ARG A 1 119 ? -11.971 12.337 0.695 1.00 81.75 119 ARG A N 1
ATOM 949 C CA . ARG A 1 119 ? -12.746 12.182 -0.534 1.00 81.75 119 ARG A CA 1
ATOM 950 C C . ARG A 1 119 ? -11.866 11.513 -1.595 1.00 81.75 119 ARG A C 1
ATOM 952 O O . ARG A 1 119 ? -10.838 12.092 -1.933 1.00 81.75 119 ARG A O 1
ATOM 959 N N . PRO A 1 120 ? -12.298 10.373 -2.156 1.00 83.25 120 PRO A N 1
ATOM 960 C CA . PRO A 1 120 ? -11.496 9.658 -3.130 1.00 83.25 120 PRO A CA 1
ATOM 961 C C . PRO A 1 120 ? -11.351 10.444 -4.438 1.00 83.25 120 PRO A C 1
ATOM 963 O O . PRO A 1 120 ? -12.292 11.127 -4.875 1.00 83.25 120 PRO A O 1
ATOM 966 N N . ASP A 1 121 ? -10.196 10.313 -5.079 1.00 86.12 121 ASP A N 1
ATOM 967 C CA . ASP A 1 121 ? -9.980 10.715 -6.466 1.00 86.12 121 ASP A CA 1
ATOM 968 C C . ASP A 1 121 ? -10.661 9.748 -7.460 1.00 86.12 121 ASP A C 1
ATOM 970 O O . ASP A 1 121 ? -11.404 8.840 -7.079 1.00 86.12 121 ASP A O 1
ATOM 974 N N . ASP A 1 122 ? -10.489 9.968 -8.763 1.00 84.81 122 ASP A N 1
ATOM 975 C CA . ASP A 1 122 ? -11.168 9.151 -9.774 1.00 84.81 122 ASP A CA 1
ATOM 976 C C . ASP A 1 122 ? -10.619 7.719 -9.879 1.00 84.81 122 ASP A C 1
ATOM 978 O O . ASP A 1 122 ? -11.384 6.801 -10.179 1.00 84.81 122 ASP A O 1
ATOM 982 N N . PHE A 1 123 ? -9.331 7.503 -9.599 1.00 81.81 123 PHE A N 1
ATOM 983 C CA . PHE A 1 123 ? -8.744 6.164 -9.523 1.00 81.81 123 PHE A CA 1
ATOM 984 C C . PHE A 1 123 ? -9.244 5.428 -8.273 1.00 81.81 123 PHE A C 1
ATOM 986 O O . PHE A 1 123 ? -9.692 4.285 -8.348 1.00 81.81 123 PHE A O 1
ATOM 993 N N . GLU A 1 124 ? -9.237 6.111 -7.135 1.00 82.06 124 GLU A N 1
ATOM 994 C CA . GLU A 1 124 ? -9.668 5.605 -5.839 1.00 82.06 124 GLU A CA 1
ATOM 995 C C . GLU A 1 124 ? -11.160 5.269 -5.807 1.00 82.06 124 GLU A C 1
ATOM 997 O O . GLU A 1 124 ? -11.550 4.232 -5.270 1.00 82.06 124 GLU A O 1
ATOM 1002 N N . LYS A 1 125 ? -12.014 6.102 -6.418 1.00 85.12 125 LYS A N 1
ATOM 1003 C CA . LYS A 1 125 ? -13.448 5.803 -6.573 1.00 85.12 125 LYS A CA 1
ATOM 1004 C C . LYS A 1 125 ? -13.661 4.506 -7.333 1.00 85.12 125 LYS A C 1
ATOM 1006 O O . LYS A 1 125 ? -14.496 3.703 -6.923 1.00 85.12 125 LYS A O 1
ATOM 1011 N N . GLU A 1 126 ? -12.939 4.312 -8.432 1.00 79.88 126 GLU A N 1
ATOM 1012 C CA . GLU A 1 126 ? -13.067 3.106 -9.245 1.00 79.88 126 GLU A CA 1
ATOM 1013 C C . GLU A 1 126 ? -12.584 1.875 -8.472 1.00 79.88 126 GLU A C 1
ATOM 1015 O O . GLU A 1 126 ? -13.297 0.875 -8.400 1.00 79.88 126 GLU A O 1
ATOM 1020 N N . ALA A 1 127 ? -11.433 1.974 -7.800 1.00 78.69 127 ALA A N 1
ATOM 1021 C CA . ALA A 1 127 ? -10.914 0.908 -6.947 1.00 78.69 127 ALA A CA 1
ATOM 1022 C C . ALA A 1 127 ? -11.895 0.540 -5.819 1.00 78.69 127 ALA A C 1
ATOM 1024 O O . ALA A 1 127 ? -12.161 -0.638 -5.582 1.00 78.69 127 ALA A O 1
ATOM 1025 N N . LEU A 1 128 ? -12.492 1.535 -5.153 1.00 81.00 128 LEU A N 1
ATOM 1026 C CA . LEU A 1 128 ? -13.483 1.316 -4.100 1.00 81.00 128 LEU A CA 1
ATOM 1027 C C . LEU A 1 128 ? -14.793 0.724 -4.635 1.00 81.00 128 LEU A C 1
ATOM 1029 O O . LEU A 1 128 ? -15.399 -0.110 -3.963 1.00 81.00 128 LEU A O 1
ATOM 1033 N N . ARG A 1 129 ? -15.241 1.122 -5.832 1.00 82.50 129 ARG A N 1
ATOM 1034 C CA . ARG A 1 129 ? -16.412 0.521 -6.488 1.00 82.50 129 ARG A CA 1
ATOM 1035 C C . ARG A 1 129 ? -16.150 -0.939 -6.824 1.00 82.50 129 ARG A C 1
ATOM 1037 O O . ARG A 1 129 ? -16.950 -1.788 -6.436 1.00 82.50 129 ARG A O 1
ATOM 1044 N N . ALA A 1 130 ? -15.015 -1.237 -7.454 1.00 74.56 130 ALA A N 1
ATOM 1045 C CA . ALA A 1 130 ? -14.592 -2.601 -7.752 1.00 74.56 130 ALA A CA 1
ATOM 1046 C C . ALA A 1 130 ? -14.496 -3.458 -6.476 1.00 74.56 130 ALA A C 1
ATOM 1048 O O . ALA A 1 130 ? -14.987 -4.588 -6.455 1.00 74.56 130 ALA A O 1
ATOM 1049 N N . PHE A 1 131 ? -13.951 -2.893 -5.392 1.00 72.62 131 PHE A N 1
ATOM 1050 C CA . PHE A 1 131 ? -13.918 -3.528 -4.074 1.00 72.62 131 PHE A CA 1
ATOM 1051 C C . PHE A 1 131 ? -15.329 -3.798 -3.528 1.00 72.62 131 PHE A C 1
ATOM 1053 O O . PHE A 1 131 ? -15.627 -4.919 -3.125 1.00 72.62 131 PHE A O 1
ATOM 1060 N N . SER A 1 132 ? -16.224 -2.803 -3.561 1.00 67.44 132 SER A N 1
ATOM 1061 C CA . SER A 1 132 ? -17.603 -2.926 -3.057 1.00 67.44 132 SER A CA 1
ATOM 1062 C C . SER A 1 132 ? -18.450 -3.937 -3.832 1.00 67.44 132 SER A C 1
ATOM 1064 O O . SER A 1 132 ? -19.319 -4.586 -3.259 1.00 67.44 132 SER A O 1
ATOM 1066 N N . LEU A 1 133 ? -18.170 -4.092 -5.127 1.00 67.75 133 LEU A N 1
ATOM 1067 C CA . LEU A 1 133 ? -18.848 -5.029 -6.019 1.00 67.75 133 LEU A CA 1
ATOM 1068 C C . LEU A 1 133 ? -18.251 -6.439 -5.933 1.00 67.75 133 LEU A C 1
ATOM 1070 O O . LEU A 1 133 ? -18.695 -7.328 -6.653 1.00 67.75 133 LEU A O 1
ATOM 1074 N N . GLY A 1 134 ? -17.249 -6.653 -5.069 1.00 57.12 134 GLY A N 1
ATOM 1075 C CA . GLY A 1 134 ? -16.606 -7.951 -4.896 1.00 57.12 134 GLY A CA 1
ATOM 1076 C C . GLY A 1 134 ? -15.961 -8.459 -6.184 1.00 57.12 134 GLY A C 1
ATOM 1077 O O . GLY A 1 134 ? -15.889 -9.668 -6.382 1.00 57.12 134 GLY A O 1
ATOM 1078 N N . ALA A 1 135 ? -15.501 -7.558 -7.066 1.00 55.19 135 ALA A N 1
ATOM 1079 C CA . ALA A 1 135 ? -15.078 -7.878 -8.434 1.00 55.19 135 ALA A CA 1
ATOM 1080 C C . ALA A 1 135 ? -13.897 -8.867 -8.523 1.00 55.19 135 ALA A C 1
ATOM 1082 O O . ALA A 1 135 ? -13.504 -9.279 -9.615 1.00 55.19 135 ALA A O 1
ATOM 1083 N N . THR A 1 136 ? -13.334 -9.303 -7.394 1.00 55.28 136 THR A N 1
ATOM 1084 C CA . THR A 1 136 ? -12.566 -10.545 -7.343 1.00 55.28 136 THR A CA 1
ATOM 1085 C C . THR A 1 136 ? -12.768 -11.243 -5.997 1.00 55.28 136 THR A C 1
ATOM 1087 O O . THR A 1 136 ? -12.083 -10.950 -5.020 1.00 55.28 136 THR A O 1
ATOM 1090 N N . CYS A 1 137 ? -13.703 -12.192 -5.939 1.00 51.72 137 CYS A N 1
ATOM 1091 C CA . CYS A 1 137 ? -13.655 -13.241 -4.923 1.00 51.72 137 CYS A CA 1
ATOM 1092 C C . CYS A 1 137 ? -12.409 -14.107 -5.178 1.00 51.72 137 CYS A C 1
ATOM 1094 O O . CYS A 1 137 ? -12.070 -14.365 -6.337 1.00 51.72 137 CYS A O 1
ATOM 1096 N N . ALA A 1 138 ? -11.719 -14.533 -4.116 1.00 53.06 138 ALA A N 1
ATOM 1097 C CA . ALA A 1 138 ? -10.697 -15.568 -4.236 1.00 53.06 138 ALA A CA 1
ATOM 1098 C C . ALA A 1 138 ? -11.357 -16.829 -4.814 1.00 53.06 138 ALA A C 1
ATOM 1100 O O . ALA A 1 138 ? -12.409 -17.248 -4.328 1.00 53.06 138 ALA A O 1
ATOM 1101 N N . LYS A 1 139 ? -10.777 -17.376 -5.880 1.00 60.69 139 LYS A N 1
ATOM 1102 C CA . LYS A 1 139 ? -11.153 -18.667 -6.457 1.00 60.69 139 LYS A CA 1
ATOM 1103 C C . LYS A 1 139 ? -10.191 -19.717 -5.921 1.00 60.69 139 LYS A C 1
ATOM 1105 O O . LYS A 1 139 ? -9.067 -19.387 -5.548 1.00 60.69 139 LYS A O 1
ATOM 1110 N N . ASP A 1 140 ? -10.602 -20.978 -5.956 1.00 57.47 140 ASP A N 1
ATOM 1111 C CA . ASP A 1 140 ? -9.766 -22.102 -5.515 1.00 57.47 140 ASP A CA 1
ATOM 1112 C C . ASP A 1 140 ? -8.455 -22.223 -6.323 1.00 57.47 140 ASP A C 1
ATOM 1114 O O . ASP A 1 140 ? -7.496 -22.845 -5.871 1.00 57.47 140 ASP A O 1
ATOM 1118 N N . GLU A 1 141 ? -8.381 -21.601 -7.507 1.00 64.56 141 GLU A N 1
ATOM 1119 C CA . GLU A 1 141 ? -7.166 -21.540 -8.330 1.00 64.56 141 GLU A CA 1
ATOM 1120 C C . GLU A 1 141 ? -6.152 -20.471 -7.875 1.00 64.56 141 GLU A C 1
ATOM 1122 O O . GLU A 1 141 ? -5.000 -20.488 -8.322 1.00 64.56 141 GLU A O 1
ATOM 1127 N N . ASP A 1 142 ? -6.555 -19.518 -7.026 1.00 64.56 142 ASP A N 1
ATOM 1128 C CA . ASP A 1 142 ? -5.657 -18.474 -6.534 1.00 64.56 142 ASP A CA 1
ATOM 1129 C C . ASP A 1 142 ? -4.763 -19.027 -5.432 1.00 64.56 142 ASP A C 1
ATOM 1131 O O . ASP A 1 142 ? -5.193 -19.271 -4.307 1.00 64.56 142 ASP A O 1
ATOM 1135 N N . GLN A 1 143 ? -3.483 -19.194 -5.754 1.00 62.59 143 GLN A N 1
ATOM 1136 C CA . GLN A 1 143 ? -2.502 -19.716 -4.803 1.00 62.59 143 GLN A CA 1
ATOM 1137 C C . GLN A 1 143 ? -2.165 -18.717 -3.686 1.00 62.59 143 GLN A C 1
ATOM 1139 O O . GLN A 1 143 ? -1.712 -19.121 -2.616 1.00 62.59 143 GLN A O 1
ATOM 1144 N N . ASP A 1 144 ? -2.376 -17.421 -3.928 1.00 65.44 144 ASP A N 1
ATOM 1145 C CA . ASP A 1 144 ? -2.077 -16.343 -2.993 1.00 65.44 144 ASP A CA 1
ATOM 1146 C C . ASP A 1 144 ? -2.899 -15.068 -3.281 1.00 65.44 144 ASP A C 1
ATOM 1148 O O . ASP A 1 144 ? -3.616 -14.940 -4.278 1.00 65.44 144 ASP A O 1
ATOM 1152 N N . ALA A 1 145 ? -2.782 -14.086 -2.382 1.00 60.22 145 ALA A N 1
ATOM 1153 C CA . ALA A 1 145 ? -3.426 -12.782 -2.523 1.00 60.22 145 ALA A CA 1
ATOM 1154 C C . ALA A 1 145 ? -2.903 -11.966 -3.725 1.00 60.22 145 ALA A C 1
ATOM 1156 O O . ALA A 1 145 ? -3.592 -11.049 -4.186 1.00 60.22 145 ALA A O 1
ATOM 1157 N N . ASP A 1 146 ? -1.710 -12.280 -4.243 1.00 61.84 146 ASP A N 1
ATOM 1158 C CA . ASP A 1 146 ? -1.168 -11.657 -5.452 1.00 61.84 146 ASP A CA 1
ATOM 1159 C C . ASP A 1 146 ? -1.920 -12.138 -6.704 1.00 61.84 146 ASP A C 1
ATOM 1161 O O . ASP A 1 146 ? -2.190 -11.324 -7.590 1.00 61.84 146 ASP A O 1
ATOM 1165 N N . GLY A 1 147 ? -2.347 -13.405 -6.753 1.00 63.38 147 GLY A N 1
ATOM 1166 C CA . GLY A 1 147 ? -3.218 -13.958 -7.795 1.00 63.38 147 GLY A CA 1
ATOM 1167 C C . GLY A 1 147 ? -4.566 -13.242 -7.875 1.00 63.38 147 GLY A C 1
ATOM 1168 O O . GLY A 1 147 ? -4.960 -12.763 -8.945 1.00 63.38 147 GLY A O 1
ATOM 1169 N N . VAL A 1 148 ? -5.207 -13.043 -6.720 1.00 65.62 148 VAL A N 1
ATOM 1170 C CA . VAL A 1 148 ? -6.465 -12.289 -6.607 1.00 65.62 148 VAL A CA 1
ATOM 1171 C C . VAL A 1 148 ? -6.277 -10.846 -7.083 1.00 65.62 148 VAL A C 1
ATOM 1173 O O . VAL A 1 148 ? -7.071 -10.351 -7.886 1.00 65.62 148 VAL A O 1
ATOM 1176 N N . LEU A 1 149 ? -5.198 -10.173 -6.659 1.00 61.75 149 LEU A N 1
ATOM 1177 C CA . LEU A 1 149 ? -4.943 -8.791 -7.073 1.00 61.75 149 LEU A CA 1
ATOM 1178 C C . LEU A 1 149 ? -4.618 -8.662 -8.561 1.00 61.75 149 LEU A C 1
ATOM 1180 O O . LEU A 1 149 ? -5.072 -7.719 -9.199 1.00 61.75 149 LEU A O 1
ATOM 1184 N N . LYS A 1 150 ? -3.856 -9.600 -9.129 1.00 64.81 150 LYS A N 1
ATOM 1185 C CA . LYS A 1 150 ? -3.517 -9.596 -10.555 1.00 64.81 150 LYS A CA 1
ATOM 1186 C C . LYS A 1 150 ? -4.763 -9.758 -11.419 1.00 64.81 150 LYS A C 1
ATOM 1188 O O . LYS A 1 150 ? -4.867 -9.132 -12.469 1.00 64.81 150 LYS A O 1
ATOM 1193 N N . ARG A 1 151 ? -5.732 -10.566 -10.982 1.00 69.69 151 ARG A N 1
ATOM 1194 C CA . ARG A 1 151 ? -7.026 -10.670 -11.663 1.00 69.69 151 ARG A CA 1
ATOM 1195 C C . ARG A 1 151 ? -7.854 -9.401 -11.519 1.00 69.69 151 ARG A C 1
ATOM 1197 O O . ARG A 1 151 ? -8.369 -8.931 -12.528 1.00 69.69 151 ARG A O 1
ATOM 1204 N N . ALA A 1 152 ? -7.927 -8.826 -10.320 1.00 63.75 152 ALA A N 1
ATOM 1205 C CA . ALA A 1 152 ? -8.598 -7.545 -10.108 1.00 63.75 152 ALA A CA 1
ATOM 1206 C C . ALA A 1 152 ? -8.023 -6.451 -11.026 1.00 63.75 152 ALA A C 1
ATOM 1208 O O . ALA A 1 152 ? -8.775 -5.727 -11.674 1.00 63.75 152 ALA A O 1
ATOM 1209 N N . ASP A 1 153 ? -6.695 -6.398 -11.157 1.00 61.03 153 ASP A N 1
ATOM 1210 C CA . ASP A 1 153 ? -5.978 -5.464 -12.030 1.00 61.03 153 ASP A CA 1
ATOM 1211 C C . ASP A 1 153 ? -6.284 -5.706 -13.521 1.00 61.03 153 ASP A C 1
ATOM 1213 O O . ASP A 1 153 ? -6.577 -4.776 -14.271 1.00 61.03 153 ASP A O 1
ATOM 1217 N N . VAL A 1 154 ? -6.337 -6.971 -13.957 1.00 65.50 154 VAL A N 1
ATOM 1218 C CA . VAL A 1 154 ? -6.734 -7.336 -15.330 1.00 65.50 154 VAL A CA 1
ATOM 1219 C C . VAL A 1 154 ? -8.198 -6.982 -15.620 1.00 65.50 154 VAL A C 1
ATOM 1221 O O . VAL A 1 154 ? -8.496 -6.486 -16.709 1.00 65.50 154 VAL A O 1
ATOM 1224 N N . ALA A 1 155 ? -9.119 -7.208 -14.679 1.00 61.75 155 ALA A N 1
ATOM 1225 C CA . ALA A 1 155 ? -10.517 -6.787 -14.815 1.00 61.75 155 ALA A CA 1
ATOM 1226 C C . ALA A 1 155 ? -10.635 -5.263 -14.926 1.00 61.75 155 ALA A C 1
ATOM 1228 O O . ALA A 1 155 ? -11.354 -4.764 -15.795 1.00 61.75 155 ALA A O 1
ATOM 1229 N N . LEU A 1 156 ? -9.879 -4.532 -14.106 1.00 58.09 156 LEU A N 1
ATOM 1230 C CA . LEU A 1 156 ? -9.824 -3.073 -14.121 1.00 58.09 156 LEU A CA 1
ATOM 1231 C C . LEU A 1 156 ? -9.296 -2.544 -15.465 1.00 58.09 156 LEU A C 1
ATOM 1233 O O . LEU A 1 156 ? -9.872 -1.623 -16.049 1.00 58.09 156 LEU A O 1
ATOM 1237 N N . TYR A 1 157 ? -8.246 -3.166 -16.007 1.00 63.31 157 TYR A N 1
ATOM 1238 C CA . TYR A 1 157 ? -7.686 -2.803 -17.309 1.00 63.31 157 TYR A CA 1
ATOM 1239 C C . TYR A 1 157 ? -8.680 -3.057 -18.455 1.00 63.31 157 TYR A C 1
ATOM 1241 O O . TYR A 1 157 ? -8.851 -2.213 -19.334 1.00 63.31 157 TYR A O 1
ATOM 1249 N N . ARG A 1 158 ? -9.411 -4.179 -18.421 1.00 60.00 158 ARG A N 1
ATOM 1250 C CA . ARG A 1 158 ? -10.450 -4.503 -19.416 1.00 60.00 158 ARG A CA 1
ATOM 1251 C C . ARG A 1 158 ? -11.652 -3.556 -19.348 1.00 60.00 158 ARG A C 1
ATOM 1253 O O . ARG A 1 158 ? -12.178 -3.167 -20.389 1.00 60.00 158 ARG A O 1
ATOM 1260 N N . ALA A 1 159 ? -12.070 -3.147 -18.150 1.00 53.75 159 ALA A N 1
ATOM 1261 C CA . ALA A 1 159 ? -13.134 -2.157 -17.970 1.00 53.75 159 ALA A CA 1
ATOM 1262 C C . ALA A 1 159 ? -12.739 -0.772 -18.521 1.00 53.75 159 ALA A C 1
ATOM 1264 O O . ALA A 1 159 ? -13.576 -0.049 -19.074 1.00 53.75 159 ALA A O 1
ATOM 1265 N N . LYS A 1 160 ? -11.447 -0.426 -18.431 1.00 51.84 160 LYS A N 1
ATOM 1266 C CA . LYS A 1 160 ? -10.880 0.810 -18.982 1.00 51.84 160 LYS A CA 1
ATOM 1267 C C . LYS A 1 160 ? -10.933 0.849 -20.514 1.00 51.84 160 LYS A C 1
ATOM 1269 O O . LYS A 1 160 ? -11.374 1.863 -21.055 1.00 51.84 160 LYS A O 1
ATOM 1274 N N . ASP A 1 161 ? -10.562 -0.240 -21.190 1.00 62.59 161 ASP A N 1
ATOM 1275 C CA . ASP A 1 161 ? -10.607 -0.346 -22.662 1.00 62.59 161 ASP A CA 1
ATOM 1276 C C . ASP A 1 161 ? -12.037 -0.441 -23.216 1.00 62.59 161 ASP A C 1
ATOM 1278 O O . ASP A 1 161 ? -12.313 0.017 -24.323 1.00 62.59 161 ASP A O 1
ATOM 1282 N N . ALA A 1 162 ? -12.979 -0.969 -22.431 1.00 55.84 162 ALA A N 1
ATOM 1283 C CA . ALA A 1 162 ? -14.379 -1.090 -22.832 1.00 55.84 162 ALA A CA 1
ATOM 1284 C C . ALA A 1 162 ? -15.199 0.207 -22.674 1.00 55.84 162 ALA A C 1
ATOM 1286 O O . ALA A 1 162 ? -16.380 0.210 -23.014 1.00 55.84 162 ALA A O 1
ATOM 1287 N N . GLY A 1 163 ? -14.615 1.307 -22.181 1.00 45.50 163 GLY A N 1
ATOM 1288 C CA . GLY A 1 163 ? -15.275 2.620 -22.114 1.00 45.50 163 GLY A CA 1
ATOM 1289 C C . GLY A 1 163 ? -15.673 3.120 -20.720 1.00 45.50 163 GLY A C 1
ATOM 1290 O O . GLY A 1 163 ? -16.425 4.088 -20.656 1.00 45.50 163 GLY A O 1
ATOM 1291 N N . ARG A 1 164 ? -15.131 2.533 -19.637 1.00 46.16 164 ARG A N 1
ATOM 1292 C CA . ARG A 1 164 ? -15.368 2.901 -18.217 1.00 46.16 164 ARG A CA 1
ATOM 1293 C C . ARG A 1 164 ? -16.837 2.725 -17.764 1.00 46.16 164 ARG A C 1
ATOM 1295 O O . ARG A 1 164 ? -17.737 2.579 -18.587 1.00 46.16 164 ARG A O 1
ATOM 1302 N N . ASP A 1 165 ? -17.053 2.666 -16.445 1.00 47.75 165 ASP A N 1
ATOM 1303 C CA . ASP A 1 165 ? -18.361 2.503 -15.768 1.00 47.75 165 ASP A CA 1
ATOM 1304 C C . ASP A 1 165 ? -19.061 1.138 -15.977 1.00 47.75 165 ASP A C 1
ATOM 1306 O O . ASP A 1 165 ? -20.269 1.044 -16.194 1.00 47.75 165 ASP A O 1
ATOM 1310 N N . ARG A 1 166 ? -18.295 0.038 -15.933 1.00 52.16 166 ARG A N 1
ATOM 1311 C CA . ARG A 1 166 ? -18.836 -1.328 -16.043 1.00 52.16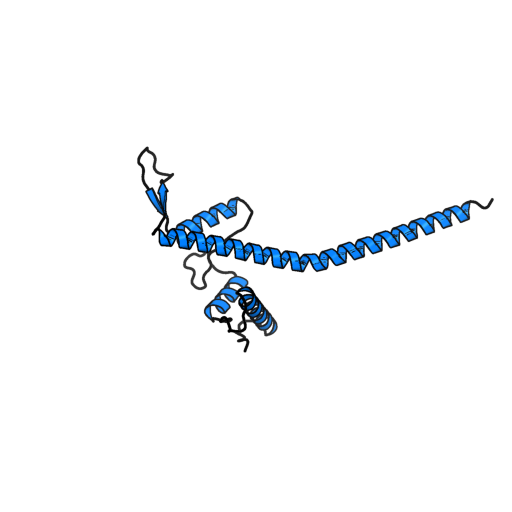 166 ARG A CA 1
ATOM 1312 C C . ARG A 1 166 ? -17.992 -2.350 -15.279 1.00 52.16 166 ARG A C 1
ATOM 1314 O O . ARG A 1 166 ? -16.771 -2.353 -15.393 1.00 52.16 166 ARG A O 1
ATOM 1321 N N . VAL A 1 167 ? -18.654 -3.246 -14.542 1.00 46.31 167 VAL A N 1
ATOM 1322 C CA . VAL A 1 167 ? -18.016 -4.389 -13.867 1.00 46.31 167 VAL A CA 1
ATOM 1323 C C . VAL A 1 167 ? -17.893 -5.534 -14.859 1.00 46.31 167 VAL A C 1
ATOM 1325 O O . VAL A 1 167 ? -18.899 -6.044 -15.348 1.00 46.31 167 VAL A O 1
ATOM 1328 N N . VAL A 1 168 ? -16.664 -5.947 -15.152 1.00 51.38 168 VAL A N 1
ATOM 1329 C CA . VAL A 1 168 ? -16.403 -7.152 -15.942 1.00 51.38 168 VAL A CA 1
ATOM 1330 C C . VAL A 1 168 ? 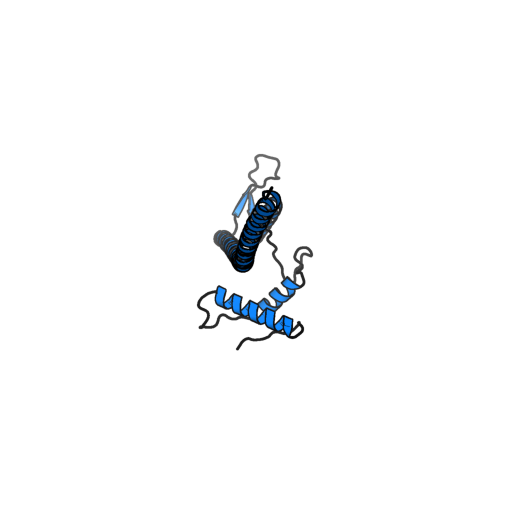-16.077 -8.272 -14.965 1.00 51.38 168 VAL A C 1
ATOM 1332 O O . VAL A 1 168 ? -14.968 -8.340 -14.440 1.00 51.38 168 VAL A O 1
ATOM 1335 N N . GLY A 1 169 ? -17.062 -9.128 -14.697 1.00 44.94 169 GLY A N 1
ATOM 1336 C CA . GLY A 1 169 ? -16.814 -10.388 -14.007 1.00 44.94 169 GLY A CA 1
ATOM 1337 C C . GLY A 1 169 ? -15.868 -11.239 -14.849 1.00 44.94 169 GLY A C 1
ATOM 1338 O O . GLY A 1 169 ? -16.083 -11.406 -16.049 1.00 44.94 169 GLY A O 1
ATOM 1339 N N . ILE A 1 170 ? -14.794 -11.727 -14.237 1.00 49.12 170 ILE A N 1
ATOM 1340 C CA . ILE A 1 170 ? -13.913 -12.706 -14.870 1.00 49.12 170 ILE A CA 1
ATOM 1341 C C . ILE A 1 170 ? -14.458 -14.081 -14.481 1.00 49.12 170 ILE A C 1
ATOM 1343 O O . ILE A 1 170 ? -14.340 -14.462 -13.311 1.00 49.12 170 ILE A O 1
ATOM 1347 N N . GLU A 1 171 ? -15.084 -14.785 -15.429 1.00 43.62 171 GLU A N 1
ATOM 1348 C CA . GLU A 1 171 ? -15.407 -16.218 -15.281 1.00 43.62 171 GLU A CA 1
ATOM 1349 C C . GLU A 1 171 ? -14.179 -17.048 -14.913 1.00 43.62 171 GLU A C 1
ATOM 1351 O O . GLU A 1 171 ? -13.038 -16.647 -15.250 1.00 43.62 171 GLU A O 1
#

Radius of gyration: 28.23 Å; Cα contacts (8 Å, |Δi|>4): 99; chains: 1; bounding box: 75×44×86 Å

pLDDT: mean 76.04, std 14.13, range [43.62, 96.56]

Mean predicted aligned error: 14.41 Å

Foldseek 3Di:
DPPPVVVVVVVVVVVVVVVVVVVVVVVVVVVCVVVVVVVVVVVVVVVVVVVVVVLVVVLVVCVVVVFDWDFDPPDPDPPRDTDTQHSVNVSVVVQVVVVVVPPDHDADADPPDPDPVRDDDPVRNVVRVCVVVCLFDDDPPDPDPVSSVVVSVVQVVVCVVVPHDDRDRDD